Protein AF-A0A858B3S0-F1 (afdb_monomer_lite)

Secondary structure (DSSP, 8-state):
----PPEE--HHHHHHHTT--SSS-GGGTTTT--TT---HHHHHHHHHHHHHHHHHHHHHHHHHHHHHHHHHHTTSEEPPPHHHHHHHHHTS-TT-HHHHHHHHHHHHTTB-TTT-SB-

Sequence (119 aa):
MTSSRAKVMSLDEYMGLMGVRDPLSGYMDDKMKIPHGETQRQTERRQKEAAHARAEYERKREAARTEYKALVDSGKVRPPTEMEKRLKIAQGRPENPAVQAARRVLTRRGIDWRTGRAL

Structure (mmCIF, N/CA/C/O backbone):
data_AF-A0A858B3S0-F1
#
_entry.id   AF-A0A858B3S0-F1
#
loop_
_atom_site.group_PDB
_atom_site.id
_atom_site.type_symbol
_atom_site.label_atom_id
_atom_site.label_alt_id
_atom_site.label_comp_id
_atom_site.label_asym_id
_atom_site.label_entity_id
_atom_site.label_seq_id
_atom_site.pdbx_PDB_ins_code
_atom_site.Cartn_x
_atom_site.Cartn_y
_atom_site.Cartn_z
_atom_site.occupancy
_atom_site.B_iso_or_equiv
_atom_site.auth_seq_id
_atom_site.auth_comp_id
_atom_site.auth_asym_id
_atom_site.auth_atom_id
_atom_site.pdbx_PDB_model_num
ATOM 1 N N . MET A 1 1 ? -16.419 25.566 15.599 1.00 36.31 1 MET A N 1
ATOM 2 C CA . MET A 1 1 ? -15.201 24.908 15.080 1.00 36.31 1 MET A CA 1
ATOM 3 C C . MET A 1 1 ? -15.540 23.464 14.745 1.00 36.31 1 MET A C 1
ATOM 5 O O . MET A 1 1 ? -15.572 22.622 15.632 1.00 36.31 1 MET A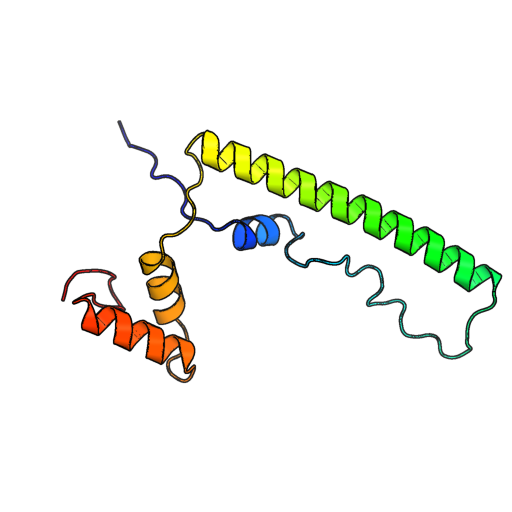 O 1
ATOM 9 N N . THR A 1 2 ? -15.899 23.175 13.495 1.00 37.56 2 THR A N 1
ATOM 10 C CA . THR A 1 2 ? -16.088 21.796 13.026 1.00 37.56 2 THR A CA 1
ATOM 11 C C . THR A 1 2 ? -14.725 21.120 13.003 1.00 37.56 2 THR A C 1
ATOM 13 O O . THR A 1 2 ? -13.929 21.361 12.101 1.00 37.56 2 THR A O 1
ATOM 16 N N . SER A 1 3 ? -14.429 20.325 14.031 1.00 45.22 3 SER A N 1
ATOM 17 C CA . SER A 1 3 ? -13.271 19.434 14.037 1.00 45.22 3 SER A CA 1
ATOM 18 C C . SER A 1 3 ? -13.415 18.505 12.830 1.00 45.22 3 SER A C 1
ATOM 20 O O . SER A 1 3 ? -14.280 17.628 12.818 1.00 45.22 3 SER A O 1
ATOM 22 N N . SER A 1 4 ? -12.661 18.761 11.757 1.00 59.47 4 SER A N 1
ATOM 23 C CA . SER A 1 4 ? -12.639 17.880 10.595 1.00 59.47 4 SER A CA 1
ATOM 24 C C . SER A 1 4 ? -12.069 16.548 11.067 1.00 59.47 4 SER A C 1
ATOM 26 O O . SER A 1 4 ? -10.869 16.428 11.314 1.00 59.47 4 SER A O 1
ATOM 28 N N . ARG A 1 5 ? -12.944 15.567 11.281 1.00 72.00 5 ARG A N 1
ATOM 29 C CA . ARG A 1 5 ? -12.565 14.237 11.757 1.00 72.00 5 ARG A CA 1
ATOM 30 C C . ARG A 1 5 ? -11.511 13.663 10.806 1.00 72.00 5 ARG A C 1
ATOM 32 O O . ARG A 1 5 ? -11.767 13.568 9.608 1.00 72.00 5 ARG A O 1
ATOM 39 N N . ALA A 1 6 ? -10.340 13.313 11.340 1.00 79.25 6 ALA A N 1
ATOM 40 C CA . ALA A 1 6 ? -9.255 12.713 10.567 1.00 79.25 6 ALA A CA 1
ATOM 41 C C . ALA A 1 6 ? -9.777 11.519 9.754 1.00 79.25 6 ALA A C 1
ATOM 43 O O . ALA A 1 6 ? -10.553 10.701 10.266 1.00 79.25 6 ALA A O 1
ATOM 44 N N . LYS A 1 7 ? -9.362 11.413 8.489 1.00 85.25 7 LYS A N 1
ATOM 45 C CA . LYS A 1 7 ? -9.781 10.315 7.615 1.00 85.25 7 LYS A CA 1
ATOM 46 C C . LYS A 1 7 ? -9.168 9.015 8.134 1.00 85.25 7 LYS A C 1
ATOM 48 O O . LYS A 1 7 ? -7.948 8.894 8.217 1.00 85.25 7 LYS A O 1
ATOM 53 N N . VAL A 1 8 ? -10.008 8.036 8.466 1.00 88.00 8 VAL A N 1
ATOM 54 C CA . VAL A 1 8 ? -9.547 6.703 8.869 1.00 88.00 8 VAL A CA 1
ATOM 55 C C . VAL A 1 8 ? -9.211 5.909 7.612 1.00 88.00 8 VAL A C 1
ATOM 57 O O . VAL A 1 8 ? -10.100 5.599 6.821 1.00 88.00 8 VAL A O 1
ATOM 60 N N . MET A 1 9 ? -7.929 5.630 7.400 1.00 90.19 9 MET A N 1
ATOM 61 C CA . MET A 1 9 ? -7.438 4.933 6.211 1.00 90.19 9 MET A CA 1
ATOM 62 C C . MET A 1 9 ? -6.124 4.238 6.541 1.00 90.19 9 MET A C 1
ATOM 64 O O . MET A 1 9 ? -5.252 4.820 7.183 1.00 90.19 9 MET A O 1
ATOM 68 N N . SER A 1 10 ? -5.991 2.982 6.136 1.00 91.00 10 SER A N 1
ATOM 69 C CA . SER A 1 10 ? -4.743 2.232 6.291 1.00 91.00 10 SER A CA 1
ATOM 70 C C . SER A 1 10 ? -3.732 2.589 5.200 1.00 91.00 10 SER A C 1
ATOM 72 O O . SER A 1 10 ? -4.100 3.085 4.135 1.00 91.00 10 SER A O 1
ATOM 74 N N . LEU A 1 11 ? -2.457 2.273 5.441 1.00 90.56 11 LEU A N 1
ATOM 75 C CA . LEU A 1 11 ? -1.408 2.421 4.432 1.00 90.56 11 LEU A CA 1
ATOM 76 C C . LEU A 1 11 ? -1.742 1.633 3.157 1.00 90.56 11 LEU A C 1
ATOM 78 O O . LEU A 1 11 ? -1.609 2.172 2.070 1.00 90.56 11 LEU A O 1
ATOM 82 N N . ASP A 1 12 ? -2.218 0.391 3.284 1.00 89.94 12 ASP A N 1
ATOM 83 C CA . ASP A 1 12 ? -2.566 -0.457 2.133 1.00 89.94 12 ASP A CA 1
ATOM 84 C C . ASP A 1 12 ? -3.700 0.150 1.288 1.00 89.94 12 ASP A C 1
ATOM 86 O O . ASP A 1 12 ? -3.640 0.169 0.062 1.00 89.94 12 ASP A O 1
ATOM 90 N N . GLU A 1 13 ? -4.707 0.736 1.940 1.00 90.44 13 GLU A N 1
ATOM 91 C CA . GLU A 1 13 ? -5.782 1.461 1.252 1.00 90.44 13 GLU A CA 1
ATOM 92 C C . GLU A 1 13 ? -5.272 2.725 0.558 1.00 90.44 13 GLU A C 1
ATOM 94 O O . GLU A 1 13 ? -5.685 3.008 -0.566 1.00 90.44 13 GLU A O 1
ATOM 99 N N . TYR A 1 14 ? -4.364 3.470 1.195 1.00 92.00 14 TYR A N 1
ATOM 100 C CA . TYR A 1 14 ? -3.739 4.639 0.577 1.00 92.00 14 TYR A CA 1
ATOM 101 C C . TYR A 1 14 ? -2.894 4.250 -0.637 1.00 92.00 14 TYR A C 1
ATOM 103 O O . TYR A 1 14 ? -3.049 4.826 -1.710 1.00 92.00 14 TYR A O 1
ATOM 111 N N . MET A 1 15 ? -2.049 3.228 -0.499 1.00 92.81 15 MET A N 1
ATOM 112 C CA . MET A 1 15 ? -1.240 2.700 -1.597 1.00 92.81 15 MET A CA 1
ATOM 113 C C . MET A 1 15 ? -2.122 2.174 -2.736 1.00 92.81 15 MET A C 1
ATOM 115 O O . MET A 1 15 ? -1.779 2.359 -3.901 1.00 92.81 15 MET A O 1
ATOM 119 N N . GLY A 1 16 ? -3.284 1.594 -2.420 1.00 91.56 16 GLY A N 1
ATOM 120 C CA . GLY A 1 16 ? -4.314 1.233 -3.395 1.00 91.56 16 GLY A CA 1
ATOM 121 C C . GLY A 1 16 ? -4.884 2.416 -4.166 1.00 91.56 16 GLY A C 1
ATOM 122 O O . GLY A 1 16 ? -4.975 2.339 -5.388 1.00 91.56 16 GLY A O 1
ATOM 123 N N . LEU A 1 17 ? -5.204 3.523 -3.492 1.00 91.12 17 LEU A N 1
ATOM 124 C CA . LEU A 1 17 ? -5.656 4.751 -4.162 1.00 91.12 17 LEU A CA 1
ATOM 125 C C . LEU A 1 17 ? -4.585 5.337 -5.089 1.00 91.12 17 LEU A C 1
ATOM 127 O O . LEU A 1 17 ? -4.917 5.870 -6.142 1.00 91.12 17 LEU A O 1
ATOM 131 N N . MET A 1 18 ? -3.313 5.200 -4.715 1.00 90.19 18 MET A N 1
ATOM 132 C CA . MET A 1 18 ? -2.170 5.651 -5.515 1.00 90.19 18 MET A CA 1
ATOM 133 C C . MET A 1 18 ? -1.764 4.657 -6.619 1.00 90.19 18 MET A C 1
ATOM 135 O O . MET A 1 18 ? -0.816 4.918 -7.356 1.00 90.19 18 MET A O 1
ATOM 139 N N . GLY A 1 19 ? -2.454 3.515 -6.743 1.00 90.81 19 GLY A N 1
ATOM 140 C CA . GLY A 1 19 ? -2.175 2.499 -7.763 1.00 90.81 19 GLY A CA 1
ATOM 141 C C . GLY A 1 19 ? -0.889 1.700 -7.533 1.00 90.81 19 GLY A C 1
ATOM 142 O O . GLY A 1 19 ? -0.378 1.084 -8.462 1.00 90.81 19 GLY A O 1
ATOM 143 N N . VAL A 1 20 ? -0.350 1.710 -6.310 1.00 92.62 20 VAL A N 1
ATOM 144 C CA . VAL A 1 20 ? 0.925 1.063 -5.948 1.00 92.62 20 VAL A CA 1
ATOM 145 C C . VAL A 1 20 ? 0.773 0.060 -4.799 1.00 92.62 20 VAL A C 1
ATOM 147 O O . VAL A 1 20 ? 1.703 -0.184 -4.018 1.00 92.62 20 VAL A O 1
ATOM 150 N N . ARG A 1 21 ? -0.434 -0.505 -4.669 1.00 91.19 21 ARG A N 1
ATOM 151 C CA . ARG A 1 21 ? -0.781 -1.479 -3.628 1.00 91.19 21 ARG A CA 1
ATOM 152 C C . ARG A 1 21 ? 0.147 -2.681 -3.671 1.00 91.19 21 ARG A C 1
ATOM 154 O O . ARG A 1 21 ? 0.781 -3.008 -2.665 1.00 91.19 21 ARG A O 1
ATOM 161 N N . ASP A 1 22 ? 0.259 -3.289 -4.848 1.00 89.44 22 ASP A N 1
ATOM 162 C CA . ASP A 1 22 ? 0.995 -4.528 -5.019 1.00 89.44 22 ASP A CA 1
ATOM 163 C C . ASP A 1 22 ? 2.494 -4.326 -4.762 1.00 89.44 22 ASP A C 1
ATOM 165 O O . ASP A 1 22 ? 3.042 -3.254 -5.043 1.00 89.44 22 ASP A O 1
ATOM 169 N N . PRO A 1 23 ? 3.197 -5.325 -4.203 1.00 87.12 23 PRO A N 1
ATOM 170 C CA . PRO A 1 23 ? 4.627 -5.210 -3.933 1.00 87.12 23 PRO A CA 1
ATOM 171 C C . PRO A 1 23 ? 5.486 -5.113 -5.194 1.00 87.12 23 PRO A C 1
ATOM 173 O O . PRO A 1 23 ? 6.608 -4.624 -5.122 1.00 87.12 23 PRO A O 1
ATOM 176 N N . LEU A 1 24 ? 4.970 -5.593 -6.325 1.00 87.56 24 LEU A N 1
ATOM 177 C CA . LEU A 1 24 ? 5.687 -5.716 -7.586 1.00 87.56 24 LEU A CA 1
ATOM 178 C C . LEU A 1 24 ? 5.003 -4.891 -8.673 1.00 87.56 24 LEU A C 1
ATOM 180 O O . LEU A 1 24 ? 3.793 -4.685 -8.647 1.00 87.56 24 LEU A O 1
ATOM 184 N N . SER A 1 25 ? 5.798 -4.456 -9.647 1.00 87.81 25 SER A N 1
ATOM 185 C CA . SER A 1 25 ? 5.276 -3.864 -10.875 1.00 87.81 25 SER A CA 1
ATOM 186 C C . SER A 1 25 ? 4.628 -4.946 -11.739 1.00 87.81 25 SER A C 1
ATOM 188 O O . SER A 1 25 ? 5.270 -5.956 -12.029 1.00 87.81 25 SER A O 1
ATOM 190 N N . GLY A 1 26 ? 3.406 -4.695 -12.214 1.00 87.06 26 GLY A N 1
ATOM 191 C CA . GLY A 1 26 ? 2.711 -5.547 -13.189 1.00 87.06 26 GLY A CA 1
ATOM 192 C C . GLY A 1 26 ? 3.294 -5.490 -14.609 1.00 87.06 26 GLY A C 1
ATOM 193 O O . GLY A 1 26 ? 2.750 -6.097 -15.522 1.00 87.06 26 GLY A O 1
ATOM 194 N N . TYR A 1 27 ? 4.410 -4.777 -14.827 1.00 87.12 27 TYR A N 1
ATOM 195 C CA . TYR A 1 27 ? 5.051 -4.626 -16.144 1.00 87.12 27 TYR A CA 1
ATOM 196 C C . TYR A 1 27 ? 5.384 -5.961 -16.834 1.00 87.12 27 TYR A C 1
ATOM 198 O O . TYR A 1 27 ? 5.468 -6.008 -18.054 1.00 87.12 27 TYR A O 1
ATOM 206 N N . MET A 1 28 ? 5.614 -7.035 -16.075 1.00 85.94 28 MET A N 1
ATOM 207 C CA . MET A 1 28 ? 5.955 -8.341 -16.648 1.00 85.94 28 MET A CA 1
ATOM 208 C C . MET A 1 28 ? 4.739 -9.220 -16.949 1.00 85.94 28 MET A C 1
ATOM 210 O O . MET A 1 28 ? 4.904 -10.218 -17.650 1.00 85.94 28 MET A O 1
ATOM 214 N N . ASP A 1 29 ? 3.546 -8.875 -16.463 1.00 85.75 29 ASP A N 1
ATOM 215 C CA . ASP A 1 29 ? 2.367 -9.747 -16.549 1.00 85.75 29 ASP A CA 1
ATOM 216 C C . ASP A 1 29 ? 1.949 -10.000 -18.008 1.00 85.75 29 ASP A C 1
ATOM 218 O O . ASP A 1 29 ? 1.521 -11.100 -18.361 1.00 85.75 29 ASP A O 1
ATOM 222 N N . ASP A 1 30 ? 2.150 -9.017 -18.890 1.00 80.62 30 ASP A N 1
ATOM 223 C CA . ASP A 1 30 ? 1.853 -9.102 -20.324 1.00 80.62 30 ASP A CA 1
ATOM 224 C C . ASP A 1 30 ? 3.020 -9.666 -21.164 1.00 80.62 30 ASP A C 1
ATOM 226 O O . ASP A 1 30 ? 2.825 -10.043 -22.323 1.00 80.62 30 ASP A O 1
ATOM 230 N N . LYS A 1 31 ? 4.232 -9.772 -20.599 1.00 79.06 31 LYS A N 1
ATOM 231 C CA . LYS A 1 31 ? 5.451 -10.222 -21.306 1.00 79.06 31 LYS A CA 1
ATOM 232 C C . LYS A 1 31 ? 5.715 -11.724 -21.210 1.00 79.06 31 LYS A C 1
ATOM 234 O O . LYS A 1 31 ? 6.740 -12.196 -21.695 1.00 79.06 31 LYS A O 1
ATOM 239 N N . MET A 1 32 ? 4.801 -12.484 -20.613 1.00 72.38 32 MET A N 1
ATOM 240 C CA . MET A 1 32 ? 4.970 -13.926 -20.383 1.00 72.38 32 MET A CA 1
ATOM 241 C C . MET A 1 32 ? 4.663 -14.791 -21.619 1.00 72.38 32 MET A C 1
ATOM 243 O O . MET A 1 32 ? 5.019 -15.969 -21.647 1.00 72.38 32 MET A O 1
ATOM 247 N N . LYS A 1 33 ? 4.012 -14.244 -22.658 1.00 77.06 33 LYS A N 1
ATOM 248 C CA . LYS A 1 33 ? 3.633 -15.006 -23.859 1.00 77.06 33 LYS A CA 1
ATOM 249 C C . LYS A 1 33 ? 4.695 -14.891 -24.953 1.00 77.06 33 LYS A C 1
ATOM 251 O O . LYS A 1 33 ? 4.675 -13.960 -25.752 1.00 77.06 33 LYS A O 1
ATOM 256 N N . ILE A 1 34 ? 5.585 -15.881 -25.013 1.00 77.75 34 ILE A N 1
ATOM 257 C CA . ILE A 1 34 ? 6.698 -15.935 -25.972 1.00 77.75 34 ILE A CA 1
ATOM 258 C C . ILE A 1 34 ? 6.582 -17.212 -26.835 1.00 77.75 34 ILE A C 1
ATOM 260 O O . ILE A 1 34 ? 7.222 -18.221 -26.542 1.00 77.75 34 ILE A O 1
ATOM 264 N N . PRO A 1 35 ? 5.745 -17.219 -27.891 1.00 74.12 35 PRO A N 1
ATOM 265 C CA . PRO A 1 35 ? 5.423 -18.437 -28.646 1.00 74.12 35 PRO A CA 1
ATOM 266 C C . PRO A 1 35 ? 6.578 -18.994 -29.495 1.00 74.12 35 PRO A C 1
ATOM 268 O O . PRO A 1 35 ? 6.582 -20.181 -29.801 1.00 74.12 35 PRO A O 1
ATOM 271 N N . HIS A 1 36 ? 7.561 -18.168 -29.865 1.00 80.44 36 HIS A N 1
ATOM 272 C CA . HIS A 1 36 ? 8.692 -18.569 -30.717 1.00 80.44 36 HIS A CA 1
ATOM 273 C C . HIS A 1 36 ? 10.049 -18.505 -29.998 1.00 80.44 36 HIS A C 1
ATOM 275 O O . HIS A 1 36 ? 11.095 -18.551 -30.641 1.00 80.44 36 HIS A O 1
ATOM 281 N N . GLY A 1 37 ? 10.038 -18.392 -28.665 1.00 82.31 37 GLY A N 1
ATOM 282 C CA . GLY A 1 37 ? 11.235 -18.060 -27.893 1.00 82.31 37 GLY A CA 1
ATOM 283 C C . GLY A 1 37 ? 11.724 -16.630 -28.154 1.00 82.31 37 GLY A C 1
ATOM 284 O O . GLY A 1 37 ? 11.139 -15.873 -28.930 1.00 82.31 37 GLY A O 1
ATOM 285 N N . GLU A 1 38 ? 12.804 -16.247 -27.479 1.00 85.00 38 GLU A N 1
ATOM 286 C CA . GLU A 1 38 ? 13.453 -14.949 -27.656 1.00 85.00 38 GLU A CA 1
ATOM 287 C C . GLU A 1 38 ? 14.940 -15.125 -27.902 1.00 85.00 38 GLU A C 1
ATOM 289 O O . GLU A 1 38 ? 15.613 -15.957 -27.294 1.00 85.00 38 GLU A O 1
ATOM 294 N N . THR A 1 39 ? 15.464 -14.282 -28.783 1.00 89.25 39 THR A N 1
ATOM 295 C CA . THR A 1 39 ? 16.905 -14.156 -28.983 1.00 89.25 39 THR A CA 1
ATOM 296 C C . THR A 1 39 ? 17.572 -13.564 -27.739 1.00 89.25 39 THR A C 1
ATOM 298 O O . THR A 1 39 ? 16.956 -12.821 -26.970 1.00 89.25 39 THR A O 1
ATOM 301 N N . GLN A 1 40 ? 18.871 -13.817 -27.569 1.00 89.81 40 GLN A N 1
ATOM 302 C CA . GLN A 1 40 ? 19.647 -13.270 -26.451 1.00 89.81 40 GLN A CA 1
ATOM 303 C C . GLN A 1 40 ? 19.526 -11.739 -26.342 1.00 89.81 40 GLN A C 1
ATOM 305 O O . GLN A 1 40 ? 19.269 -11.212 -25.263 1.00 89.81 40 GLN A O 1
ATOM 310 N N . ARG A 1 41 ? 19.595 -11.025 -27.476 1.00 90.94 41 ARG A N 1
ATOM 311 C CA . ARG A 1 41 ? 19.445 -9.559 -27.520 1.00 90.94 41 ARG A CA 1
ATOM 312 C C . ARG A 1 41 ? 18.063 -9.091 -27.053 1.00 90.94 41 ARG A C 1
ATOM 314 O O . ARG A 1 41 ? 17.958 -8.075 -26.369 1.00 90.94 41 ARG A O 1
ATOM 321 N N . GLN A 1 42 ? 17.001 -9.813 -27.415 1.00 89.56 42 GLN A N 1
ATOM 322 C CA . GLN A 1 42 ? 15.641 -9.505 -26.954 1.00 89.56 42 GLN A CA 1
ATOM 323 C C . GLN A 1 42 ? 15.513 -9.718 -25.441 1.00 89.56 42 GLN A C 1
ATOM 325 O O . GLN A 1 42 ? 14.928 -8.874 -24.764 1.00 89.56 42 GLN A O 1
ATOM 330 N N . THR A 1 43 ? 16.127 -10.780 -24.912 1.00 89.31 43 THR A N 1
ATOM 331 C CA . THR A 1 43 ? 16.207 -11.070 -23.470 1.00 89.31 43 THR A CA 1
ATOM 332 C C . THR A 1 43 ? 16.922 -9.996 -22.684 1.00 89.31 43 THR A C 1
ATOM 334 O O . THR A 1 43 ? 16.364 -9.489 -21.711 1.00 89.31 43 THR A O 1
ATOM 337 N N . GLU A 1 44 ? 18.091 -9.571 -23.138 1.00 92.88 44 GLU A N 1
ATOM 338 C CA . GLU A 1 44 ? 18.819 -8.476 -22.499 1.00 92.88 44 GLU A CA 1
ATOM 339 C C . GLU A 1 44 ? 18.015 -7.170 -22.518 1.00 92.88 44 GLU A C 1
ATOM 341 O O . GLU A 1 44 ? 17.963 -6.462 -21.511 1.00 92.88 44 GLU A O 1
ATOM 346 N N . ARG A 1 45 ? 17.341 -6.855 -23.633 1.00 91.44 45 ARG A N 1
ATOM 347 C CA . ARG A 1 45 ? 16.495 -5.658 -23.732 1.00 91.44 45 ARG A CA 1
ATOM 348 C C . ARG A 1 45 ? 15.326 -5.705 -22.747 1.00 91.44 45 ARG A C 1
ATOM 350 O O . ARG A 1 45 ? 15.158 -4.768 -21.973 1.00 91.44 45 ARG A O 1
ATOM 357 N N . ARG A 1 46 ? 14.567 -6.803 -22.717 1.00 90.44 46 ARG A N 1
ATOM 358 C CA . ARG A 1 46 ? 13.434 -6.972 -21.791 1.00 90.44 46 ARG A CA 1
ATOM 359 C C . ARG A 1 46 ? 13.877 -6.895 -20.336 1.00 90.44 46 ARG A C 1
ATOM 361 O O . ARG A 1 46 ? 13.201 -6.272 -19.529 1.00 90.44 46 ARG A O 1
ATOM 368 N N . GLN A 1 47 ? 15.013 -7.502 -19.988 1.00 91.06 47 GLN A N 1
ATOM 369 C CA . GLN A 1 47 ? 15.554 -7.436 -18.629 1.00 91.06 47 GLN A CA 1
ATOM 370 C C . GLN A 1 47 ? 15.925 -6.004 -18.231 1.00 91.06 47 GLN A C 1
ATOM 372 O O . GLN A 1 47 ? 15.616 -5.592 -17.113 1.00 91.06 47 GLN A O 1
ATOM 377 N N . LYS A 1 48 ? 16.529 -5.225 -19.139 1.00 93.94 48 LYS A N 1
ATOM 378 C CA . LYS A 1 48 ? 16.824 -3.801 -18.907 1.00 93.94 48 LYS A CA 1
ATOM 379 C C . LYS A 1 48 ? 15.548 -2.983 -18.703 1.00 93.94 48 LYS A C 1
ATOM 381 O O . LYS A 1 48 ? 15.470 -2.214 -17.749 1.00 93.94 48 LYS A O 1
ATOM 386 N N . GLU A 1 49 ? 14.541 -3.180 -19.550 1.00 93.19 49 GLU A N 1
ATOM 387 C CA . GLU A 1 49 ? 13.245 -2.501 -19.420 1.00 93.19 49 GLU A CA 1
ATOM 388 C C . GLU A 1 49 ? 12.522 -2.896 -18.123 1.00 93.19 49 GLU A C 1
ATOM 390 O O . GLU A 1 49 ? 12.028 -2.033 -17.400 1.00 93.19 49 GLU A O 1
ATOM 395 N N . ALA A 1 50 ? 12.540 -4.180 -17.758 1.00 92.56 50 ALA A N 1
ATOM 396 C CA . ALA A 1 50 ? 11.973 -4.665 -16.504 1.00 92.56 50 ALA A CA 1
ATOM 397 C C . ALA A 1 50 ? 12.699 -4.087 -15.280 1.00 92.56 50 ALA A C 1
ATOM 399 O O . ALA A 1 50 ? 12.053 -3.724 -14.298 1.00 92.56 50 ALA A O 1
ATOM 400 N N . ALA A 1 51 ? 14.031 -3.975 -15.322 1.00 93.75 51 ALA A N 1
ATOM 401 C CA . ALA A 1 51 ? 14.810 -3.345 -14.259 1.00 93.75 51 ALA A CA 1
ATOM 402 C C . ALA A 1 51 ? 14.456 -1.858 -14.109 1.00 93.75 51 ALA A C 1
ATOM 404 O O . ALA A 1 51 ? 14.261 -1.386 -12.988 1.00 93.75 51 ALA A O 1
ATOM 405 N N . HIS A 1 52 ? 14.297 -1.145 -15.226 1.00 94.88 52 HIS A N 1
ATOM 406 C CA . HIS A 1 52 ? 13.849 0.245 -15.231 1.00 94.88 52 HIS A CA 1
ATOM 407 C C . HIS A 1 52 ? 12.445 0.391 -14.628 1.00 94.88 52 HIS A C 1
ATOM 409 O O . HIS A 1 52 ? 12.257 1.146 -13.676 1.00 94.88 52 HIS A O 1
ATOM 415 N N . ALA A 1 53 ? 11.476 -0.395 -15.105 1.00 94.00 53 ALA A N 1
ATOM 416 C CA . ALA A 1 53 ? 10.102 -0.370 -14.607 1.00 94.00 53 ALA A CA 1
ATOM 417 C C . ALA A 1 53 ? 10.009 -0.725 -13.112 1.00 94.00 53 ALA A C 1
ATOM 419 O O . ALA A 1 53 ? 9.209 -0.140 -12.382 1.00 94.00 53 ALA A O 1
ATOM 420 N N . ARG A 1 54 ? 10.843 -1.656 -12.630 1.00 92.12 54 ARG A N 1
ATOM 421 C CA . ARG A 1 54 ? 10.958 -1.980 -11.198 1.00 92.12 54 ARG A CA 1
ATOM 422 C C . ARG A 1 54 ? 11.479 -0.794 -10.389 1.00 92.12 54 ARG A C 1
ATOM 424 O O . ARG A 1 54 ? 10.887 -0.473 -9.364 1.00 92.12 54 ARG A O 1
ATOM 431 N N . ALA A 1 55 ? 12.543 -0.137 -10.849 1.00 94.75 55 ALA A N 1
ATOM 432 C CA . ALA A 1 55 ? 13.115 1.019 -10.162 1.00 94.75 55 ALA A CA 1
ATOM 433 C C . ALA A 1 55 ? 12.128 2.196 -10.100 1.00 94.75 55 ALA A C 1
ATOM 435 O O . ALA A 1 55 ? 11.979 2.827 -9.055 1.00 94.75 55 ALA A O 1
ATOM 436 N N . GLU A 1 56 ? 11.414 2.474 -11.192 1.00 94.81 56 GLU A N 1
ATOM 437 C CA . GLU A 1 56 ? 10.370 3.502 -11.207 1.00 94.81 56 GLU A CA 1
ATOM 438 C C . GLU A 1 56 ? 9.205 3.169 -10.274 1.00 94.81 56 GLU A C 1
ATOM 440 O O . GLU A 1 56 ? 8.702 4.048 -9.573 1.00 94.81 56 GLU A O 1
ATOM 445 N N . TYR A 1 57 ? 8.774 1.907 -10.248 1.00 94.50 57 TYR A N 1
ATOM 446 C CA . TYR A 1 57 ? 7.691 1.472 -9.374 1.00 94.50 57 TYR A CA 1
ATOM 447 C C . TYR A 1 57 ? 8.074 1.576 -7.894 1.00 94.50 57 TYR A C 1
ATOM 449 O O . TYR A 1 57 ? 7.283 2.089 -7.102 1.00 94.50 57 TYR A O 1
ATOM 457 N N . GLU A 1 58 ? 9.297 1.181 -7.525 1.00 93.81 58 GLU A N 1
ATOM 458 C CA . GLU A 1 58 ? 9.772 1.323 -6.145 1.00 93.81 58 GLU A CA 1
ATOM 459 C C . GLU A 1 58 ? 9.824 2.796 -5.726 1.00 93.81 58 GLU A C 1
ATOM 461 O O . GLU A 1 58 ? 9.303 3.145 -4.670 1.00 93.81 58 GLU A O 1
ATOM 466 N N . ARG A 1 59 ? 10.312 3.694 -6.594 1.00 95.19 59 ARG A N 1
ATOM 467 C CA . ARG A 1 59 ? 10.291 5.146 -6.328 1.00 95.19 59 ARG A CA 1
ATOM 468 C C . ARG A 1 59 ? 8.877 5.667 -6.064 1.00 95.19 59 ARG A C 1
ATOM 470 O O . ARG A 1 59 ? 8.670 6.436 -5.127 1.00 95.19 59 ARG A O 1
ATOM 477 N N . LYS A 1 60 ? 7.888 5.241 -6.859 1.00 94.81 60 LYS A N 1
ATOM 478 C CA . LYS A 1 60 ? 6.477 5.616 -6.646 1.00 94.81 60 LYS A CA 1
ATOM 479 C C . LYS A 1 60 ? 5.939 5.073 -5.320 1.00 94.81 60 LYS A C 1
ATOM 481 O O . LYS A 1 60 ? 5.208 5.777 -4.626 1.00 94.81 60 LYS A O 1
ATOM 486 N N . ARG A 1 61 ? 6.311 3.847 -4.937 1.00 95.00 61 ARG A N 1
ATOM 487 C CA . ARG A 1 61 ? 5.929 3.262 -3.641 1.00 95.00 61 ARG A CA 1
ATOM 488 C C . ARG A 1 61 ? 6.545 3.999 -2.468 1.00 95.00 61 ARG A C 1
ATOM 490 O O . ARG A 1 61 ? 5.848 4.255 -1.488 1.00 95.00 61 ARG A O 1
ATOM 497 N N . GLU A 1 62 ? 7.825 4.328 -2.549 1.00 94.88 62 GLU A N 1
ATOM 498 C CA . GLU A 1 62 ? 8.516 5.096 -1.518 1.00 94.88 62 GLU A CA 1
ATOM 499 C C . GLU A 1 62 ? 7.889 6.479 -1.353 1.00 94.88 62 GLU A C 1
ATOM 501 O O . GLU A 1 62 ? 7.572 6.857 -0.226 1.00 94.88 62 GLU A O 1
ATOM 506 N N . ALA A 1 63 ? 7.599 7.178 -2.455 1.00 95.25 63 ALA A N 1
ATOM 507 C CA . ALA A 1 63 ? 6.883 8.452 -2.427 1.00 95.25 63 ALA A CA 1
ATOM 508 C C . ALA A 1 63 ? 5.499 8.327 -1.761 1.00 95.25 63 ALA A C 1
ATOM 510 O O . ALA A 1 63 ? 5.171 9.087 -0.855 1.00 95.25 63 ALA A O 1
ATOM 511 N N . ALA A 1 64 ? 4.708 7.309 -2.114 1.00 94.25 64 ALA A N 1
ATOM 512 C CA . ALA A 1 64 ? 3.412 7.086 -1.471 1.00 94.25 64 ALA A CA 1
ATOM 513 C C . ALA A 1 64 ? 3.544 6.788 0.038 1.00 94.25 64 ALA A C 1
ATOM 515 O O . ALA A 1 64 ? 2.710 7.212 0.841 1.00 94.25 64 ALA A O 1
ATOM 516 N N . ARG A 1 65 ? 4.596 6.076 0.462 1.00 93.81 65 ARG A N 1
ATOM 517 C CA . ARG A 1 65 ? 4.864 5.816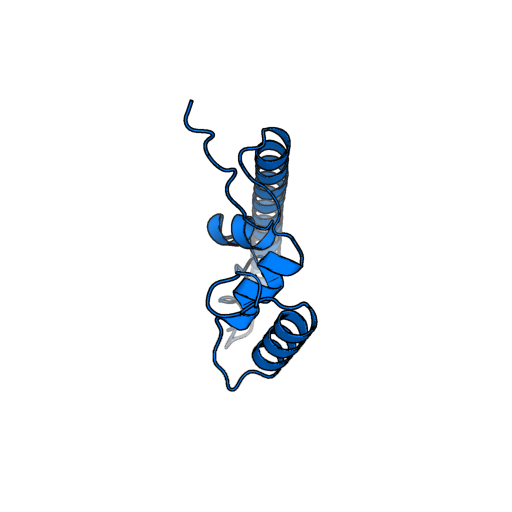 1.888 1.00 93.81 65 ARG A CA 1
ATOM 518 C C . ARG A 1 65 ? 5.243 7.091 2.639 1.00 93.81 65 ARG A C 1
ATOM 520 O O . ARG A 1 65 ? 4.756 7.292 3.754 1.00 93.81 65 ARG A O 1
ATOM 527 N N . THR A 1 66 ? 6.099 7.935 2.064 1.00 95.44 66 THR A N 1
ATOM 528 C CA . THR A 1 66 ? 6.512 9.197 2.696 1.00 95.44 66 THR A CA 1
ATOM 529 C C . THR A 1 66 ? 5.350 10.180 2.777 1.00 95.44 66 THR A C 1
ATOM 531 O O . THR A 1 66 ? 5.138 10.773 3.835 1.00 95.44 66 THR A O 1
ATOM 534 N N . GLU A 1 67 ? 4.531 10.276 1.730 1.00 93.94 67 GLU A N 1
ATOM 535 C CA . GLU A 1 67 ? 3.297 11.064 1.735 1.00 93.94 67 GLU A CA 1
ATOM 536 C C . GLU A 1 67 ? 2.310 10.580 2.797 1.00 93.94 67 GLU A C 1
ATOM 538 O O . GLU A 1 67 ? 1.812 11.386 3.583 1.00 93.94 67 GLU A O 1
ATOM 543 N N . TYR A 1 68 ? 2.050 9.270 2.877 1.00 92.88 68 TYR A N 1
ATOM 544 C CA . TYR A 1 68 ? 1.165 8.718 3.903 1.00 92.88 68 TYR A CA 1
ATOM 545 C C . TYR A 1 68 ? 1.665 9.054 5.307 1.00 92.88 68 TYR A C 1
ATOM 547 O O . TYR A 1 68 ? 0.881 9.470 6.158 1.00 92.88 68 TYR A O 1
ATOM 555 N N . LYS A 1 69 ? 2.974 8.919 5.548 1.00 92.75 69 LYS A N 1
ATOM 556 C CA . LYS A 1 69 ? 3.577 9.284 6.830 1.00 92.75 69 LYS A CA 1
ATOM 557 C C . LYS A 1 69 ? 3.353 10.766 7.143 1.00 92.75 69 LYS A C 1
ATOM 559 O O . LYS A 1 69 ? 2.860 11.074 8.219 1.00 92.75 69 LYS A O 1
ATOM 564 N N . ALA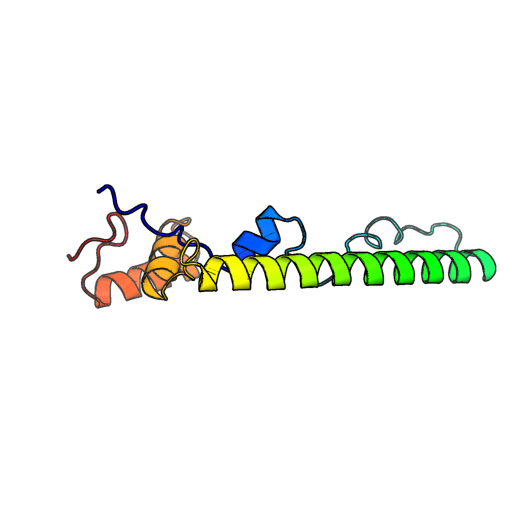 A 1 70 ? 3.590 11.664 6.188 1.00 93.12 70 ALA A N 1
ATOM 565 C CA . ALA A 1 70 ? 3.324 13.094 6.361 1.00 93.12 70 ALA A CA 1
ATOM 566 C C . ALA A 1 70 ? 1.830 13.398 6.614 1.00 93.12 70 ALA A C 1
ATOM 568 O O . ALA A 1 70 ? 1.483 14.281 7.404 1.00 93.12 70 ALA A O 1
ATOM 569 N N . LEU A 1 71 ? 0.915 12.657 5.983 1.00 90.88 71 LEU A N 1
ATOM 570 C CA . LEU A 1 71 ? -0.529 12.772 6.219 1.00 90.88 71 LEU A CA 1
ATOM 571 C C . LEU A 1 71 ? -0.943 12.283 7.613 1.00 90.88 71 LEU A C 1
ATOM 573 O O . LEU A 1 71 ? -1.873 12.842 8.200 1.00 90.88 71 LEU A O 1
ATOM 577 N N . VAL A 1 72 ? -0.262 11.265 8.138 1.00 91.38 72 VAL A N 1
ATOM 578 C CA . VAL A 1 72 ? -0.457 10.777 9.507 1.00 9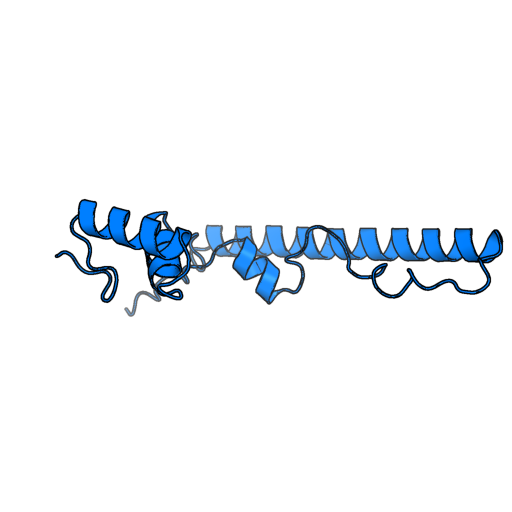1.38 72 VAL A CA 1
ATOM 579 C C . VAL A 1 72 ? 0.111 11.763 10.522 1.00 91.38 72 VAL A C 1
ATOM 581 O O . VAL A 1 72 ? -0.595 12.133 11.458 1.00 91.38 72 VAL A O 1
ATOM 584 N N . ASP A 1 73 ? 1.329 12.254 10.298 1.00 89.88 73 ASP A N 1
ATOM 585 C CA . ASP A 1 73 ? 2.003 13.211 11.181 1.00 89.88 73 ASP A CA 1
ATOM 586 C C . ASP A 1 73 ? 1.245 14.550 11.245 1.00 89.88 73 ASP A C 1
ATOM 588 O O . ASP A 1 73 ? 1.109 15.147 12.310 1.00 89.88 73 ASP A O 1
ATOM 592 N N . SER A 1 74 ? 0.660 14.994 10.125 1.00 89.69 74 SER A N 1
ATOM 593 C CA . SER A 1 74 ? -0.216 16.179 10.082 1.00 89.69 74 SER A CA 1
ATOM 594 C C . SER A 1 74 ? -1.613 15.955 10.678 1.00 89.69 74 SER A C 1
ATOM 596 O O . SER A 1 74 ? -2.416 16.889 10.722 1.00 89.69 74 SER A O 1
ATOM 598 N N . GLY A 1 75 ? -1.944 14.732 11.103 1.00 86.31 75 GLY A N 1
ATOM 599 C CA . GLY A 1 75 ? -3.240 14.385 11.691 1.00 86.31 75 GLY A CA 1
ATOM 600 C C . GLY A 1 75 ? -4.410 14.355 10.701 1.00 86.31 75 GLY A C 1
ATOM 601 O O . GLY A 1 75 ? -5.557 14.193 11.120 1.00 86.31 75 GLY A O 1
ATOM 602 N N . LYS A 1 76 ? -4.155 14.487 9.391 1.00 86.25 76 LYS A N 1
ATOM 603 C CA . LYS A 1 76 ? -5.190 14.405 8.342 1.00 86.25 76 LYS A CA 1
ATOM 604 C C . LYS A 1 76 ? -5.680 12.973 8.138 1.00 86.25 76 LYS A C 1
ATOM 606 O O . LYS A 1 76 ? -6.860 12.760 7.848 1.00 86.25 76 LYS A O 1
ATOM 611 N N . VAL A 1 77 ? -4.780 12.002 8.287 1.00 87.81 77 VAL A N 1
ATOM 612 C CA . VAL A 1 77 ? -5.063 10.570 8.169 1.00 87.81 77 VAL A CA 1
ATOM 613 C C . VAL A 1 77 ? -4.725 9.874 9.478 1.00 87.81 77 VAL A C 1
ATOM 615 O O . VAL A 1 77 ? -3.715 10.162 10.108 1.00 87.81 77 VAL A O 1
ATOM 618 N N . ARG A 1 78 ? -5.564 8.928 9.890 1.00 90.31 78 ARG A N 1
ATOM 619 C CA . ARG A 1 78 ? -5.296 8.067 11.042 1.00 90.31 78 ARG A CA 1
ATOM 620 C C . ARG A 1 78 ? -5.411 6.599 10.622 1.00 90.31 78 ARG A C 1
ATOM 622 O O . ARG A 1 78 ? -6.408 6.241 9.991 1.00 90.31 78 ARG A O 1
ATOM 629 N N . PRO A 1 79 ? -4.458 5.729 11.005 1.00 87.69 79 PRO A N 1
ATOM 630 C CA . PRO A 1 79 ? -4.596 4.301 10.760 1.00 87.69 79 PRO A CA 1
ATOM 631 C C . PRO A 1 79 ? -5.810 3.727 11.517 1.00 87.69 79 PRO A C 1
ATOM 633 O O . PRO A 1 79 ? -6.055 4.110 12.668 1.00 87.69 79 PRO A O 1
ATOM 636 N N . PRO A 1 80 ? -6.563 2.795 10.905 1.00 88.88 80 PRO A N 1
ATOM 637 C CA . PRO A 1 80 ? -7.726 2.190 11.535 1.00 88.88 80 PRO A CA 1
ATOM 638 C C . PRO A 1 80 ? -7.324 1.360 12.750 1.00 88.88 80 PRO A C 1
ATOM 640 O O . PRO A 1 80 ? -6.353 0.596 12.722 1.00 88.88 80 PRO A O 1
ATOM 643 N N . THR A 1 81 ? -8.114 1.473 13.810 1.00 88.88 81 THR A N 1
ATOM 644 C CA . THR A 1 81 ? -8.009 0.618 14.993 1.00 88.88 81 THR A CA 1
ATOM 645 C C . THR A 1 81 ? -8.435 -0.815 14.679 1.00 88.88 81 THR A C 1
ATOM 647 O O . THR A 1 81 ? -9.184 -1.075 13.738 1.00 88.88 81 THR A O 1
ATOM 650 N N . GLU A 1 82 ? -8.019 -1.772 15.511 1.00 86.50 82 GLU A N 1
ATOM 651 C CA . GLU A 1 82 ? -8.429 -3.175 15.362 1.00 86.50 82 GLU A CA 1
ATOM 652 C C . GLU A 1 82 ? -9.957 -3.356 15.375 1.00 86.50 82 GLU A C 1
ATOM 654 O O . GLU A 1 82 ? -10.482 -4.244 14.706 1.00 86.50 82 GLU A O 1
ATOM 659 N N . MET A 1 83 ? -10.692 -2.505 16.101 1.00 85.44 83 MET A N 1
ATOM 660 C CA . MET A 1 83 ? -12.160 -2.541 16.114 1.00 85.44 83 MET A CA 1
ATOM 661 C C . MET A 1 83 ? -12.756 -2.020 14.812 1.00 85.44 83 MET A C 1
ATOM 663 O O . MET A 1 83 ? -13.629 -2.676 14.254 1.00 85.44 83 MET A O 1
ATOM 667 N N . GLU A 1 84 ? -12.250 -0.907 14.281 1.00 86.81 84 GLU A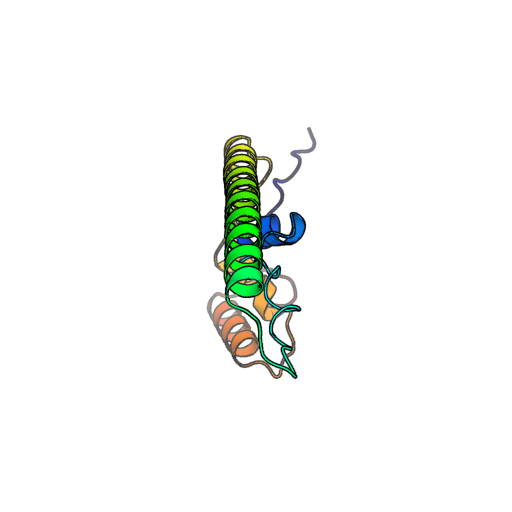 N 1
ATOM 668 C CA . GLU A 1 84 ? -12.683 -0.373 12.983 1.00 86.81 84 GLU A CA 1
ATOM 669 C C . GLU A 1 84 ? -12.380 -1.355 11.844 1.00 86.81 84 GLU A C 1
ATOM 671 O O . GLU A 1 84 ? -13.230 -1.576 10.981 1.00 86.81 84 GLU A O 1
ATOM 676 N N . LYS A 1 85 ? -11.220 -2.028 11.880 1.00 88.75 85 LYS A N 1
ATOM 677 C CA . LYS A 1 85 ? -10.894 -3.111 10.937 1.00 88.75 85 LYS A CA 1
ATOM 678 C C . LYS A 1 85 ? -11.903 -4.256 11.028 1.00 88.75 85 LYS A C 1
ATOM 680 O O . LYS A 1 85 ? -12.414 -4.705 10.005 1.00 88.75 85 LYS A O 1
ATOM 685 N N . ARG A 1 86 ? -12.221 -4.725 12.240 1.00 89.50 86 ARG A N 1
ATOM 686 C CA . ARG A 1 86 ? -13.192 -5.817 12.446 1.00 89.50 86 ARG A CA 1
ATOM 687 C C . ARG A 1 86 ? -14.607 -5.419 12.048 1.00 89.50 86 ARG A C 1
ATOM 689 O O . ARG A 1 86 ? -15.297 -6.240 11.455 1.00 89.50 86 ARG A O 1
ATOM 696 N N . LEU A 1 87 ? -15.020 -4.181 12.312 1.00 89.62 87 LEU A N 1
ATOM 697 C CA . LEU A 1 87 ? -16.298 -3.643 11.844 1.00 89.62 87 LEU A CA 1
ATOM 698 C C . LEU A 1 87 ? -16.357 -3.637 10.318 1.00 89.62 87 LEU A C 1
ATOM 700 O O . LEU A 1 87 ? -17.322 -4.138 9.749 1.00 89.62 87 LEU A O 1
ATOM 704 N N . LYS A 1 88 ? -15.293 -3.178 9.649 1.00 89.19 88 LYS A N 1
ATOM 705 C CA . LYS A 1 88 ? -15.197 -3.220 8.185 1.00 89.19 88 LYS A CA 1
ATOM 706 C C . LYS A 1 88 ? -15.297 -4.648 7.638 1.00 89.19 88 LYS A C 1
ATOM 708 O O . LYS A 1 88 ? -16.020 -4.874 6.673 1.00 89.19 88 LYS A O 1
ATOM 713 N N . ILE A 1 89 ? -14.626 -5.615 8.268 1.00 90.19 89 ILE A N 1
ATOM 714 C CA . ILE A 1 89 ? -14.721 -7.035 7.888 1.00 90.19 89 ILE A CA 1
ATOM 715 C C . ILE A 1 89 ? -16.144 -7.564 8.117 1.00 90.19 89 ILE A C 1
ATOM 717 O O . ILE A 1 89 ? -16.688 -8.251 7.258 1.00 90.19 89 ILE A O 1
ATOM 721 N N . ALA A 1 90 ? -16.783 -7.231 9.239 1.00 90.31 90 ALA A N 1
ATOM 722 C CA . ALA A 1 90 ? -18.105 -7.744 9.599 1.00 90.31 90 ALA A CA 1
ATOM 723 C C . ALA A 1 90 ? -19.232 -7.321 8.631 1.00 90.31 90 ALA A C 1
ATOM 725 O O . ALA A 1 90 ? -20.252 -8.015 8.547 1.00 90.31 90 ALA A O 1
ATOM 726 N N . GLN A 1 91 ? -19.028 -6.236 7.877 1.00 90.06 91 GLN A N 1
ATOM 727 C CA . GLN A 1 91 ? -19.920 -5.755 6.812 1.00 90.06 91 GLN A CA 1
ATOM 728 C C . GLN A 1 91 ? -19.837 -6.585 5.516 1.00 90.06 91 GLN A C 1
ATOM 730 O O . GLN A 1 91 ? -20.609 -6.367 4.586 1.00 90.06 91 GLN A O 1
ATOM 735 N N . GLY A 1 92 ? -18.916 -7.549 5.437 1.00 89.69 92 GLY A N 1
ATOM 736 C CA . GLY A 1 92 ? -18.806 -8.461 4.302 1.00 89.69 92 GLY A CA 1
ATOM 737 C C . GLY A 1 92 ? -19.952 -9.479 4.200 1.00 89.69 92 GLY A C 1
ATOM 738 O O . GLY A 1 92 ? -20.893 -9.513 5.000 1.00 89.69 92 GLY A O 1
ATOM 739 N N . ARG A 1 93 ? -19.848 -10.362 3.199 1.00 90.56 93 ARG A N 1
ATOM 740 C CA . ARG A 1 93 ? -20.838 -11.421 2.949 1.00 90.56 93 ARG A CA 1
ATOM 741 C C . ARG A 1 93 ? -20.888 -12.436 4.102 1.00 90.56 93 ARG A C 1
ATOM 743 O O . ARG A 1 93 ? -19.833 -12.842 4.590 1.00 90.56 93 ARG A O 1
ATOM 750 N N . PRO A 1 94 ? -22.085 -12.895 4.509 1.00 90.19 94 PRO A N 1
ATOM 751 C CA . PRO A 1 94 ? -22.259 -13.789 5.659 1.00 90.19 94 PRO A CA 1
ATOM 752 C C . PRO A 1 94 ? -21.602 -15.168 5.491 1.00 90.19 94 PRO A C 1
ATOM 754 O O . PRO A 1 94 ? -21.273 -15.809 6.485 1.00 90.19 94 PRO A O 1
ATOM 757 N N . GLU A 1 95 ? -21.393 -15.613 4.255 1.00 92.69 95 GLU A N 1
ATOM 758 C CA . GLU A 1 95 ? -20.789 -16.909 3.926 1.00 92.69 95 GLU A CA 1
ATOM 759 C C . GLU A 1 95 ? -19.286 -16.964 4.228 1.00 92.69 95 GLU A C 1
ATOM 761 O O . GLU A 1 95 ? -18.729 -18.042 4.408 1.00 92.69 95 GLU A O 1
ATOM 766 N N . ASN A 1 96 ? -18.613 -15.812 4.305 1.00 94.19 96 ASN A N 1
ATOM 767 C CA . ASN A 1 96 ? -17.172 -15.778 4.506 1.00 94.19 96 ASN A CA 1
ATOM 768 C C . ASN A 1 96 ? -16.820 -16.075 5.984 1.00 94.19 96 ASN A C 1
ATOM 770 O O . ASN A 1 96 ? -17.248 -15.329 6.875 1.00 94.19 96 ASN A O 1
ATOM 774 N N . PRO A 1 97 ? -15.984 -17.095 6.271 1.00 93.25 97 PRO A N 1
ATOM 775 C CA . PRO A 1 97 ? -15.575 -17.440 7.634 1.00 93.25 97 PRO A CA 1
ATOM 776 C C . PRO A 1 97 ? -14.952 -16.272 8.412 1.00 93.25 97 PRO A C 1
ATOM 778 O O . PRO A 1 97 ? -15.208 -16.115 9.607 1.00 93.25 97 PRO A O 1
ATOM 781 N N . ALA A 1 98 ? -14.188 -15.403 7.741 1.00 90.69 98 ALA A N 1
ATOM 782 C CA . ALA A 1 98 ? -13.582 -14.227 8.367 1.00 90.69 98 ALA A CA 1
ATOM 783 C C . ALA A 1 98 ? -14.640 -13.219 8.847 1.00 90.69 98 ALA A C 1
ATOM 785 O O . ALA A 1 98 ? -14.501 -12.625 9.918 1.00 90.69 98 ALA A O 1
ATOM 786 N N . VAL A 1 99 ? -15.731 -13.067 8.089 1.00 93.25 99 VAL A N 1
ATOM 787 C CA . VAL A 1 99 ? -16.862 -12.195 8.436 1.00 93.25 99 VAL A CA 1
ATOM 788 C C . VAL A 1 99 ? -17.593 -12.747 9.657 1.00 93.25 99 VAL A C 1
ATOM 790 O O . VAL A 1 99 ? -17.888 -12.002 10.593 1.00 93.25 99 VAL A O 1
ATOM 793 N N . GLN A 1 100 ? -17.832 -14.058 9.698 1.00 93.75 100 GLN A N 1
ATOM 794 C CA . GLN A 1 100 ? -18.458 -14.714 10.849 1.00 93.75 100 GLN A CA 1
ATOM 795 C C . GLN A 1 100 ? -17.598 -14.592 12.113 1.00 93.75 100 GLN A C 1
ATOM 797 O O . GLN A 1 100 ? -18.115 -14.252 13.180 1.00 93.75 100 GLN A O 1
ATOM 802 N N . ALA A 1 101 ? -16.286 -14.811 11.996 1.00 93.31 101 ALA A N 1
ATOM 803 C CA . ALA A 1 101 ? -15.347 -14.639 13.100 1.00 93.31 101 ALA A CA 1
ATOM 804 C C . ALA A 1 101 ? -15.343 -13.192 13.619 1.00 93.31 101 ALA A C 1
ATOM 806 O O . ALA A 1 101 ? -15.450 -12.973 14.827 1.00 93.31 101 ALA A O 1
ATOM 807 N N . ALA A 1 102 ? -15.301 -12.202 12.722 1.00 92.19 102 ALA A N 1
ATOM 808 C CA . ALA A 1 102 ? -15.359 -10.791 13.096 1.00 92.19 102 ALA A CA 1
ATOM 809 C C . ALA A 1 102 ? -16.653 -10.452 13.852 1.00 92.19 102 ALA A C 1
ATOM 811 O O . ALA A 1 102 ? -16.593 -9.827 14.912 1.00 92.19 102 ALA A O 1
ATOM 812 N N . ARG A 1 103 ? -17.808 -10.931 13.371 1.00 93.06 103 ARG A N 1
ATOM 813 C CA . ARG A 1 103 ? -19.106 -10.744 14.042 1.00 93.06 103 ARG A CA 1
ATOM 814 C C . ARG A 1 103 ? -19.120 -11.355 15.442 1.00 93.06 103 ARG A C 1
ATOM 816 O O . ARG A 1 103 ? -19.457 -10.655 16.388 1.00 93.06 103 ARG A O 1
ATOM 823 N N . ARG A 1 104 ? -18.672 -12.607 15.603 1.00 92.75 104 ARG A N 1
ATOM 824 C CA . ARG A 1 104 ? -18.583 -13.278 16.919 1.00 92.75 104 ARG A CA 1
ATOM 825 C C . ARG A 1 104 ? -17.742 -12.481 17.915 1.00 92.75 104 ARG A C 1
ATOM 827 O O . ARG A 1 104 ? -18.116 -12.331 19.075 1.00 92.75 104 ARG A O 1
ATOM 834 N N . VAL A 1 105 ? -16.606 -11.962 17.460 1.00 92.50 105 VAL A N 1
ATOM 835 C CA . VAL A 1 105 ? -15.693 -11.181 18.299 1.00 92.50 105 VAL A CA 1
ATOM 836 C C . VAL A 1 105 ? -16.295 -9.831 18.698 1.00 92.50 105 VAL A C 1
ATOM 838 O O . VAL A 1 105 ? -16.101 -9.410 19.837 1.00 92.50 105 VAL A O 1
ATOM 841 N N . LEU A 1 106 ? -17.024 -9.166 17.797 1.00 91.56 106 LEU A N 1
ATOM 842 C CA . LEU A 1 106 ? -17.735 -7.918 18.098 1.00 91.56 106 LEU A CA 1
ATOM 843 C C . LEU A 1 106 ? -18.862 -8.153 19.110 1.00 91.56 106 LEU A C 1
ATOM 845 O O . LEU A 1 106 ? -18.911 -7.463 20.126 1.00 91.56 106 LEU A O 1
ATOM 849 N N . THR A 1 107 ? -19.672 -9.196 18.917 1.00 91.12 107 THR A N 1
ATOM 850 C CA . THR A 1 107 ? -20.739 -9.565 19.859 1.00 91.12 107 THR A CA 1
ATOM 851 C C . THR A 1 107 ? -20.186 -9.901 21.243 1.00 91.12 107 THR A C 1
ATOM 853 O O . THR A 1 107 ? -20.709 -9.411 22.238 1.00 91.12 107 THR A O 1
ATOM 856 N N . ARG A 1 108 ? -19.077 -10.652 21.337 1.00 91.38 108 ARG A N 1
ATOM 857 C CA . ARG A 1 108 ? -18.416 -10.948 22.626 1.00 91.38 108 ARG A CA 1
ATOM 858 C C . ARG A 1 108 ? -17.948 -9.687 23.361 1.00 91.38 108 ARG A C 1
ATOM 860 O O . ARG A 1 108 ? -17.834 -9.703 24.580 1.00 91.38 108 ARG A O 1
ATOM 867 N N . ARG A 1 109 ? -17.647 -8.614 22.630 1.00 86.81 109 ARG A N 1
ATOM 868 C CA . ARG A 1 109 ? -17.256 -7.314 23.193 1.00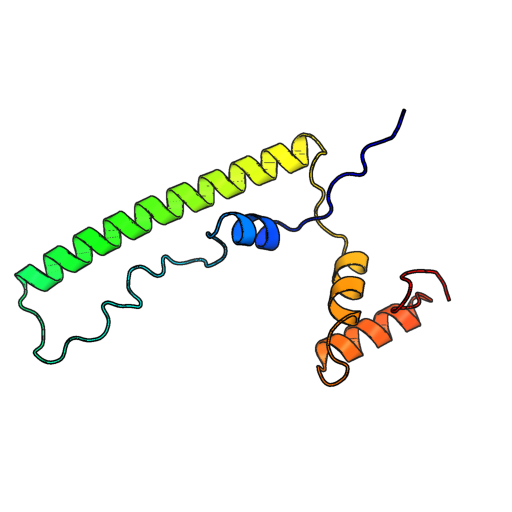 86.81 109 ARG A CA 1
ATOM 869 C C . ARG A 1 109 ? -18.447 -6.397 23.482 1.00 86.81 109 ARG A C 1
ATOM 871 O O . ARG A 1 109 ? -18.219 -5.262 23.880 1.00 86.81 109 ARG A O 1
ATOM 878 N N . GLY A 1 110 ? -19.678 -6.868 23.272 1.00 88.19 110 GLY A N 1
ATOM 879 C CA . GLY A 1 110 ? -20.882 -6.061 23.444 1.00 88.19 110 GLY A CA 1
ATOM 880 C C . GLY A 1 110 ? -21.008 -4.972 22.383 1.00 88.19 110 GLY A C 1
ATOM 881 O O . GLY A 1 110 ? -21.450 -3.881 22.703 1.00 88.19 110 GLY A O 1
ATOM 882 N N . ILE A 1 111 ? -20.562 -5.219 21.147 1.00 88.31 111 ILE A N 1
ATOM 883 C CA . ILE A 1 111 ? -20.669 -4.264 20.035 1.00 88.31 111 ILE A CA 1
ATOM 884 C C . ILE A 1 111 ? -21.554 -4.870 18.946 1.00 88.31 111 ILE A C 1
ATOM 886 O O . ILE A 1 111 ? -21.291 -5.975 18.461 1.00 88.31 111 ILE A O 1
ATOM 890 N N . ASP A 1 112 ? -22.576 -4.131 18.524 1.00 87.06 112 ASP A N 1
ATOM 891 C CA . ASP A 1 112 ? -23.401 -4.483 17.380 1.00 87.06 112 ASP A CA 1
ATOM 892 C C . ASP A 1 112 ? -22.594 -4.255 16.102 1.00 87.06 112 ASP A C 1
ATOM 894 O O . ASP A 1 112 ? -22.152 -3.150 15.787 1.00 87.06 112 ASP A O 1
ATOM 898 N N . TRP A 1 113 ? -22.403 -5.323 15.338 1.00 82.06 113 TRP A N 1
ATOM 899 C CA . TRP A 1 113 ? -21.632 -5.288 14.104 1.00 82.06 113 TRP A CA 1
ATOM 900 C C . TRP A 1 113 ? -22.332 -4.513 12.980 1.00 82.06 113 TRP A C 1
ATOM 902 O O . TRP A 1 113 ? -21.649 -4.081 12.049 1.00 82.06 113 TRP A O 1
ATOM 912 N N . ARG A 1 114 ? -23.661 -4.327 13.045 1.00 82.38 114 ARG A N 1
ATOM 913 C CA . ARG A 1 114 ? -24.425 -3.567 12.039 1.00 82.38 114 ARG A CA 1
ATOM 914 C C . ARG A 1 114 ? -24.254 -2.069 12.220 1.00 82.38 114 ARG A C 1
ATOM 916 O O . ARG A 1 114 ? -24.004 -1.362 11.248 1.00 82.38 114 ARG A O 1
ATOM 923 N N . THR A 1 115 ? -24.397 -1.602 13.457 1.00 77.31 115 THR A N 1
ATOM 924 C CA . THR A 1 115 ? -24.414 -0.171 13.789 1.00 77.31 115 THR A CA 1
ATOM 925 C C . THR A 1 115 ? -23.090 0.340 14.357 1.00 77.31 115 THR A C 1
ATOM 927 O O . THR A 1 115 ? -22.869 1.550 14.394 1.00 77.31 115 THR A O 1
ATOM 930 N N . GLY A 1 116 ? -22.200 -0.554 14.796 1.00 74.06 116 GLY A N 1
ATOM 931 C CA . GLY A 1 116 ? -20.952 -0.212 15.481 1.00 74.06 116 GLY A CA 1
ATOM 932 C C . GLY A 1 116 ? -21.154 0.353 16.891 1.00 74.06 116 GLY A C 1
ATOM 933 O O . GLY A 1 116 ? -20.207 0.895 17.460 1.00 74.06 116 GLY A O 1
ATOM 934 N N . ARG A 1 117 ? -22.373 0.269 17.441 1.00 80.56 117 ARG A N 1
ATOM 935 C CA . ARG A 1 117 ? -22.733 0.763 18.779 1.00 80.56 117 ARG A CA 1
ATOM 936 C C . ARG A 1 117 ? -22.627 -0.347 19.822 1.00 80.56 117 ARG A C 1
ATOM 938 O O . ARG A 1 117 ? -22.552 -1.518 19.464 1.00 80.56 117 ARG A O 1
ATOM 945 N N . ALA A 1 118 ? -22.609 0.025 21.099 1.00 78.25 118 ALA A N 1
ATOM 946 C CA . ALA A 1 118 ? -22.721 -0.952 22.176 1.00 78.25 118 ALA A CA 1
ATOM 947 C C . ALA A 1 118 ? -24.081 -1.678 22.100 1.00 78.25 118 ALA A C 1
ATOM 949 O O . ALA A 1 118 ? -25.083 -1.043 21.758 1.00 78.25 118 ALA A O 1
ATOM 950 N N . LEU A 1 119 ? -24.067 -2.989 22.354 1.00 74.31 119 LEU A N 1
ATOM 951 C CA . LEU A 1 119 ? -25.243 -3.856 22.497 1.00 74.31 119 LEU A CA 1
ATOM 952 C C . LEU A 1 119 ? -25.947 -3.620 23.832 1.00 74.31 119 LEU A C 1
ATOM 954 O O . LEU A 1 119 ? -25.238 -3.325 24.821 1.00 74.31 119 LEU A O 1
#

Foldseek 3Di:
DPPPQAAADALLRLCVVLVLNDPFDCPCVVVPDDPPDDDPVVVVVVVVVRVVSRVVSVVSSVVSVVVVVVCVVVRNYDYDDPLRVLLVLLPDDPPDPSNVVSCVVCVVVQAHSVPRHGD

pLDDT: mean 87.41, std 9.72, range [36.31, 95.44]

Organism: Collinsella aerofaciens (strain ATCC 25986 / DSM 3979 / JCM 10188 / KCTC 3647 / NCTC 11838 / VPI 1003) (NCBI:txid411903)

Radius of gyration: 21.5 Å; chains: 1; bounding box: 45×44×54 Å

=== Feature glossary ===
Annotated list of the representations used here:

Nearest PDB structures. The Foldseek neighbor list gives the closest experimentally determined structures in the PDB, ranked by structural alignment. TM-score near 1 means near-identical fold; near 0.3 means only rough topology match. This is how one finds what a novel AlphaFold prediction most resembles in the solved-structure universe.

Foldseek 3Di. Foldseek's 3Di representation compresses backbone geometry into a per-residue letter drawn from a learned twenty-state alphabet. It captures the tertiary interaction pattern around each residue — which residues are packed against it in space, regardless of where they are in sequence.

Radius of gyration, Cα contacts, bounding box. Radius of gyration (Rg) is the root-mean-square distance of Cα atoms from their centroid — a single number for overall size and compactness. A globular domain of N residues has Rg ≈ 2.2·N^0.38 Å; an extended or disordered chain has a much larger Rg. The Cα contact count is the number of residue pairs whose Cα atoms are within 8 Å and are more than four positions apart in sequence — a standard proxy for tertiary packing density. The bounding box is the smallest axis-aligned box enclosing all Cα atoms.

InterPro / GO / CATH / organism. The annotation block draws on four external resources. InterPro: which protein families and domains the sequence belongs to. GO: standardized terms for what the protein does, what process it participates in, and where in the cell it acts. CATH: which structural fold it has in the CATH hierarchy. Organism: the species of origin.

mmCIF coordinates. The mmCIF block holds the 3D Cartesian coordinates of each backbone atom (N, Cα, C, O) in ångströms. mmCIF is the PDB's canonical archive format — a tagged-loop text representation of the atomic model.

pLDDT. pLDDT is the predicted lDDT-Cα score: AlphaFold's confidence that the local environment of each residue (all inter-atomic distances within 15 Å) is correctly placed. It is a per-residue number between 0 and 100, with higher meaning more reliable.

Backbone torsions (φ/ψ). φ (phi) and ψ (psi) are the two rotatable backbone dihedrals per residue: φ is the C(i-1)–N–Cα–C torsion, ψ is the N–Cα–C–N(i+1) torsion, both in degrees on (−180°, 180°]. α-helical residues cluster near (−60°, −45°); β-strand residues near (−120°, +130°). A Ramachandran plot is simply a scatter of (φ, ψ) for every residue.

B-factor. For experimental (PDB) structures, the B-factor (temperature factor) quantifies the positional spread of each atom in the crystal — a combination of thermal vibration and static disorder — in units of Å². High B-factors mark flexible loops or poorly resolved regions; low B-factors mark the rigid, well-ordered core.

Secondary structure (3-state, P-SEA). SS3 is a coarse helix/strand/coil call (letters a/b/c) made by the P-SEA algorithm from inter-Cα distances and dihedrals. It is less detailed than DSSP but needs only Cα positions.

Predicted aligned error. Predicted aligned error is AlphaFold's pairwise confidence. Unlike pLDDT (per-residue), PAE is per-residue-pair and captures whether two parts of the structure are correctly placed relative to each other. Units are ångströms of expected positional error.

Solvent-accessible surface area. Solvent-accessible surface area (SASA) is the area in Å² traced out by the centre of a 1.4 Å probe sphere (a water molecule) rolled over the protein's van der Waals surface (Shrake–Rupley / Lee–Richards construction). Buried residues have near-zero SASA; fully exposed residues can exceed 200 Å². The total SASA scales roughly with the number of surface residues.

Secondary structure (8-state, DSSP). The SS8 string is DSSP's per-residue secondary-structure call. α-helix (H) means an i→i+4 H-bond ladder; β-strand (E) means the residue participates in a β-sheet; 3₁₀ (G) and π (I) are tighter and wider helices; T/S are turns/bends; '-' is loop.

Rendered structure images. Structure images are PyMOL renders from six orthogonal camera directions. Cartoon representation draws helices as coils and strands as arrows; sticks shows the backbone as bonds; surface shows the solvent-excluded envelope. Rainbow coloring maps sequence position to hue (blue→red, N→C); chain coloring assigns a distinct color per polypeptide.

Sequence. The amino-acid sequence is the protein's primary structure: the linear order of residues from the N-terminus to the C-terminus, written in one-letter code. Everything else here — the 3D coordinates, the secondary structure, the domain annotations — is ultimately a consequence of this string.

Contact-map, Ramachandran, and PAE plots. Three diagnostic plots accompany the record. The Cα contact map visualizes the tertiary structure as a 2D adjacency matrix (8 Å cutoff, sequence-local contacts suppressed). The Ramachandran plot shows the distribution of backbone (φ, ψ) torsions, with points in the α and β basins reflecting secondary structure content. The PAE plot shows AlphaFold's inter-residue confidence as a color matrix.